Protein AF-A0A961UM59-F1 (afdb_monomer_lite)

Structure (mmCIF, N/CA/C/O backbone):
data_AF-A0A961UM59-F1
#
_entry.id   AF-A0A961UM59-F1
#
loop_
_atom_site.group_PDB
_atom_site.id
_atom_site.type_symbol
_atom_site.label_atom_id
_atom_site.label_alt_id
_atom_site.label_comp_id
_atom_site.label_asym_id
_atom_site.label_entity_id
_atom_site.label_seq_id
_atom_site.pdbx_PDB_ins_code
_atom_site.Cartn_x
_atom_site.Cartn_y
_atom_site.Cartn_z
_atom_site.occupancy
_atom_site.B_iso_or_equiv
_atom_site.auth_seq_id
_atom_site.aut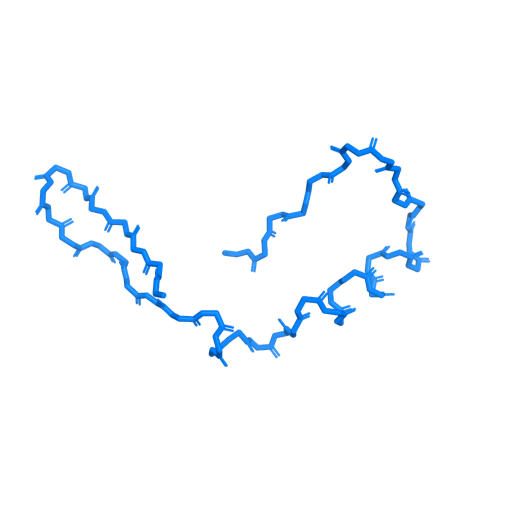h_comp_id
_atom_site.auth_asym_id
_atom_site.auth_atom_id
_atom_site.pdbx_PDB_model_num
ATOM 1 N N . ALA A 1 1 ? 0.049 -1.130 -10.762 1.00 86.06 1 ALA A N 1
ATOM 2 C CA . ALA A 1 1 ? 1.439 -1.625 -10.812 1.00 86.06 1 ALA A CA 1
ATOM 3 C C . ALA A 1 1 ? 2.335 -0.583 -10.161 1.00 86.06 1 ALA A C 1
ATOM 5 O O . ALA A 1 1 ? 2.100 0.599 -10.371 1.00 86.06 1 ALA A O 1
ATOM 6 N N . MET A 1 2 ? 3.294 -1.020 -9.354 1.00 96.06 2 MET A N 1
ATOM 7 C CA . MET A 1 2 ? 4.262 -0.193 -8.633 1.00 96.06 2 MET A CA 1
ATOM 8 C C . MET A 1 2 ? 5.661 -0.587 -9.099 1.00 96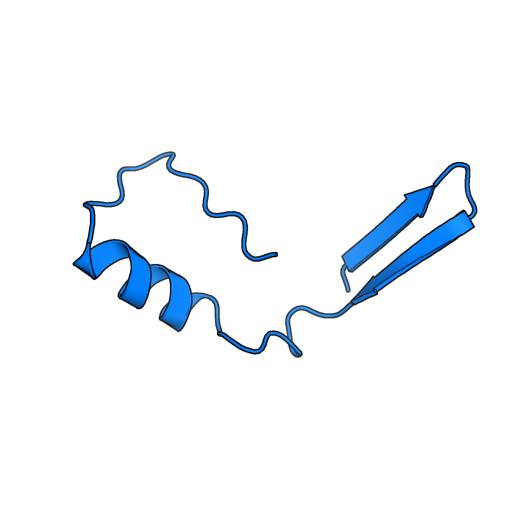.06 2 MET A C 1
ATOM 10 O O . MET A 1 2 ? 5.896 -1.761 -9.394 1.00 96.06 2 MET A O 1
ATOM 14 N N . TYR A 1 3 ? 6.575 0.370 -9.205 1.00 97.69 3 TYR A N 1
ATOM 15 C CA . TYR A 1 3 ? 7.942 0.089 -9.613 1.00 97.69 3 TYR A CA 1
ATOM 16 C C . TYR A 1 3 ? 8.941 1.090 -9.061 1.00 97.69 3 TYR A C 1
ATOM 18 O O . TYR A 1 3 ? 8.572 2.199 -8.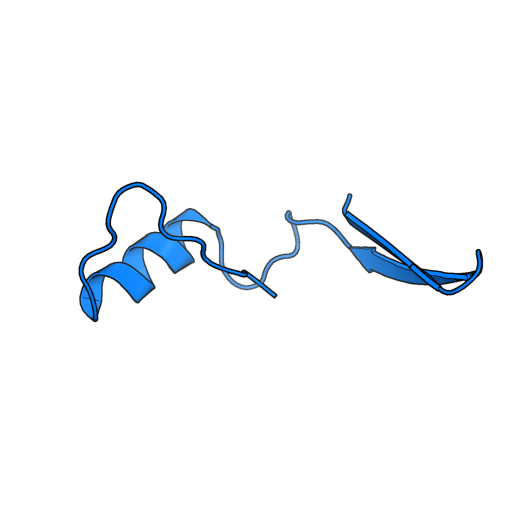680 1.00 97.69 3 TYR A O 1
ATOM 26 N N . LEU A 1 4 ? 10.205 0.676 -9.070 1.00 98.06 4 LEU A N 1
ATOM 27 C CA . LEU A 1 4 ? 11.347 1.496 -8.707 1.00 98.06 4 LEU A CA 1
ATOM 28 C C . LEU A 1 4 ? 12.459 1.288 -9.731 1.00 98.06 4 LEU A C 1
ATOM 30 O O . LEU A 1 4 ? 12.870 0.151 -9.994 1.00 98.06 4 LEU A O 1
ATOM 34 N N . ASP A 1 5 ? 12.945 2.402 -10.272 1.00 98.50 5 ASP A N 1
ATOM 35 C CA . ASP A 1 5 ? 14.092 2.459 -11.169 1.00 98.50 5 ASP A CA 1
ATOM 36 C C . ASP A 1 5 ? 15.264 3.129 -10.439 1.00 98.50 5 ASP A C 1
ATOM 38 O O . ASP A 1 5 ? 15.112 4.206 -9.864 1.00 98.50 5 ASP A O 1
ATOM 42 N N . LEU A 1 6 ? 16.441 2.505 -10.476 1.00 98.44 6 LEU A N 1
ATOM 43 C CA . LEU A 1 6 ? 17.689 3.076 -9.979 1.00 98.44 6 LEU A CA 1
ATOM 44 C C . LEU A 1 6 ? 18.543 3.474 -11.180 1.00 98.44 6 LEU A C 1
ATOM 46 O O . LEU A 1 6 ? 19.007 2.612 -11.924 1.00 98.44 6 LEU A O 1
ATOM 50 N N . ASN A 1 7 ? 18.738 4.780 -11.377 1.00 98.25 7 ASN A N 1
ATOM 51 C CA . ASN A 1 7 ? 19.507 5.331 -12.501 1.00 98.25 7 ASN A CA 1
ATOM 52 C C . ASN A 1 7 ? 19.016 4.825 -13.872 1.00 98.25 7 ASN A C 1
ATOM 54 O O . ASN A 1 7 ? 19.810 4.504 -14.752 1.00 98.25 7 ASN A O 1
ATOM 58 N N . GLY A 1 8 ? 17.696 4.709 -14.036 1.00 97.69 8 GLY A N 1
ATOM 59 C CA . GLY A 1 8 ? 17.071 4.212 -15.266 1.00 97.69 8 GLY A CA 1
ATOM 60 C C . GLY A 1 8 ? 17.026 2.686 -15.403 1.00 97.69 8 GLY A C 1
ATOM 61 O O . GLY A 1 8 ? 16.443 2.196 -16.366 1.00 97.69 8 GLY A O 1
ATOM 62 N N . ALA A 1 9 ? 17.581 1.924 -14.454 1.00 98.19 9 ALA A N 1
ATOM 63 C CA . ALA A 1 9 ? 17.489 0.466 -14.430 1.00 98.19 9 ALA A CA 1
ATOM 64 C C . ALA A 1 9 ? 16.382 -0.012 -13.474 1.00 98.19 9 ALA A C 1
ATOM 66 O O . ALA A 1 9 ? 16.370 0.349 -12.297 1.00 98.19 9 ALA A O 1
ATOM 67 N N . ARG A 1 10 ? 15.469 -0.858 -13.969 1.00 98.00 10 ARG A N 1
ATOM 68 C CA . ARG A 1 10 ? 14.354 -1.427 -13.194 1.00 98.00 10 ARG A CA 1
ATOM 69 C C . ARG A 1 10 ? 14.859 -2.364 -12.101 1.00 98.00 10 ARG A C 1
ATOM 71 O O . ARG A 1 10 ? 15.354 -3.443 -12.408 1.00 98.00 10 ARG A O 1
ATOM 78 N N . MET A 1 11 ? 14.662 -1.976 -10.841 1.00 98.38 11 MET A N 1
ATOM 79 C CA . MET A 1 11 ? 15.052 -2.776 -9.671 1.00 98.38 11 MET A CA 1
ATOM 80 C C . MET A 1 11 ? 13.861 -3.454 -8.995 1.00 98.38 11 MET A C 1
ATOM 82 O O . MET A 1 11 ? 14.001 -4.551 -8.462 1.00 98.38 11 MET A O 1
ATOM 86 N N . GLN A 1 12 ? 12.679 -2.828 -9.020 1.00 98.12 12 GLN A N 1
ATOM 87 C CA . GLN A 1 12 ? 11.465 -3.407 -8.437 1.00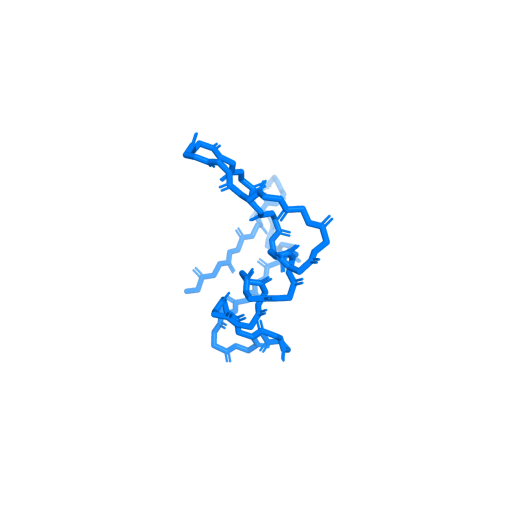 98.12 12 GLN A CA 1
ATOM 88 C C . GLN A 1 12 ? 10.274 -3.232 -9.372 1.00 98.12 12 GLN A C 1
ATOM 90 O O . GLN A 1 12 ? 10.083 -2.169 -9.959 1.00 98.12 12 GLN A O 1
ATOM 95 N N . TYR A 1 13 ? 9.446 -4.267 -9.482 1.00 97.81 13 TYR A N 1
ATOM 96 C CA . TYR A 1 13 ? 8.161 -4.228 -10.170 1.00 97.81 13 TYR A CA 1
ATOM 97 C C . TYR A 1 13 ? 7.172 -5.125 -9.430 1.00 97.81 13 TYR A C 1
ATOM 99 O O . TYR A 1 13 ? 7.458 -6.295 -9.191 1.00 97.81 13 TYR A O 1
ATOM 107 N N . GLY A 1 14 ? 6.014 -4.583 -9.071 1.00 97.00 14 GLY A N 1
ATOM 108 C CA . GLY A 1 14 ? 5.028 -5.290 -8.266 1.00 97.00 14 GLY A CA 1
ATOM 109 C C . GLY A 1 14 ? 3.597 -4.825 -8.504 1.00 97.00 14 GLY A C 1
ATOM 110 O O . GLY A 1 14 ? 3.320 -3.831 -9.186 1.00 97.00 14 GLY A O 1
ATOM 111 N N . ASN A 1 15 ? 2.658 -5.567 -7.927 1.00 97.44 15 ASN A N 1
ATOM 112 C CA . ASN A 1 15 ? 1.237 -5.256 -7.971 1.00 97.44 15 ASN A CA 1
ATOM 113 C C . ASN A 1 15 ? 0.640 -5.406 -6.569 1.00 97.44 15 A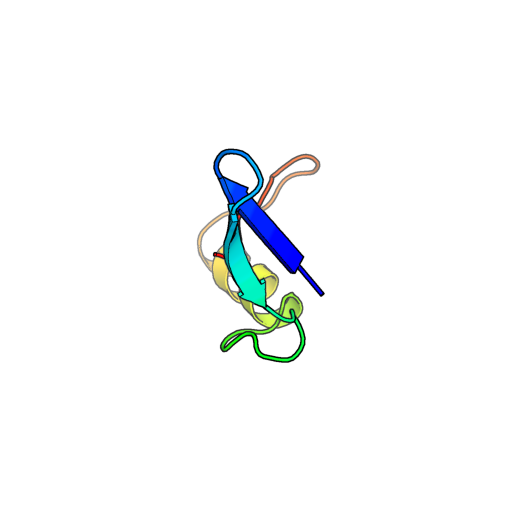SN A C 1
ATOM 115 O O . ASN A 1 15 ? 0.873 -6.412 -5.906 1.00 97.44 15 ASN A O 1
ATOM 119 N N . THR A 1 16 ? -0.151 -4.424 -6.141 1.00 96.75 16 THR A N 1
ATOM 120 C CA . THR A 1 1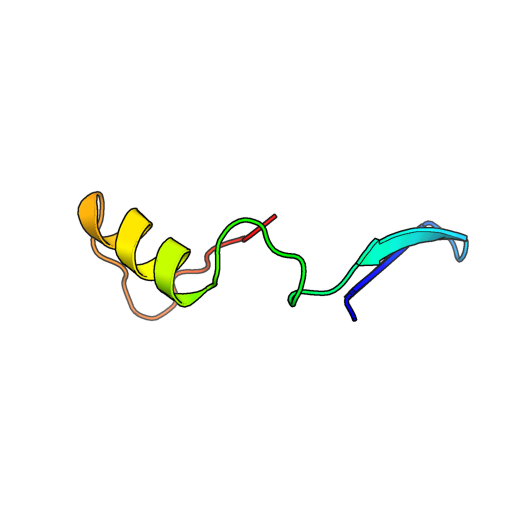6 ? -0.839 -4.437 -4.845 1.00 96.75 16 THR A CA 1
ATOM 121 C C . THR A 1 16 ? -1.859 -5.574 -4.726 1.00 96.75 16 THR A C 1
ATOM 123 O O . THR A 1 16 ? -2.161 -6.006 -3.620 1.00 96.75 16 THR A O 1
ATOM 126 N N . ALA A 1 17 ? -2.335 -6.129 -5.845 1.00 96.69 17 ALA A N 1
ATOM 127 C CA . ALA A 1 17 ? -3.162 -7.337 -5.863 1.00 96.69 17 ALA A CA 1
ATOM 128 C C . ALA A 1 17 ? -2.435 -8.580 -5.314 1.00 96.69 17 ALA A C 1
ATOM 130 O O . ALA A 1 17 ? -3.090 -9.519 -4.878 1.00 96.69 17 ALA A O 1
ATOM 131 N N . ASN A 1 18 ? -1.098 -8.573 -5.308 1.00 96.69 18 ASN A N 1
ATOM 132 C CA . ASN A 1 18 ? -0.275 -9.678 -4.813 1.00 96.69 18 ASN A CA 1
ATOM 133 C C . ASN A 1 18 ? 0.191 -9.467 -3.360 1.00 96.69 18 ASN A C 1
ATOM 135 O O . ASN A 1 18 ? 1.062 -10.199 -2.891 1.00 96.69 18 ASN A O 1
ATOM 139 N N . MET A 1 19 ? -0.323 -8.454 -2.651 1.00 97.81 19 MET A N 1
ATOM 140 C CA . MET A 1 19 ? 0.013 -8.250 -1.241 1.00 97.81 19 MET A CA 1
ATOM 141 C C . MET A 1 19 ? -0.428 -9.458 -0.409 1.00 97.81 19 MET A C 1
ATOM 143 O O . MET A 1 19 ? -1.567 -9.906 -0.508 1.00 97.81 19 MET A O 1
ATOM 147 N N . ILE A 1 20 ? 0.461 -9.942 0.462 1.00 98.19 20 ILE A N 1
ATOM 148 C CA . ILE A 1 20 ? 0.156 -11.035 1.401 1.00 98.19 20 ILE A CA 1
ATOM 149 C C . ILE A 1 20 ? -0.964 -10.615 2.365 1.00 98.19 20 ILE A C 1
ATOM 151 O O . ILE A 1 20 ? -1.848 -11.406 2.689 1.00 98.19 20 ILE A O 1
ATOM 155 N N . PHE A 1 21 ? -0.944 -9.351 2.797 1.00 98.19 21 PHE A N 1
ATOM 156 C CA . PHE A 1 21 ? -1.954 -8.756 3.664 1.00 98.19 21 PHE A CA 1
ATOM 157 C C . PHE A 1 21 ? -2.670 -7.627 2.933 1.00 98.19 21 PHE A C 1
ATOM 159 O O . PHE A 1 21 ? -2.033 -6.709 2.424 1.00 98.19 21 PHE A O 1
ATOM 166 N N . SER A 1 22 ? -3.998 -7.668 2.897 1.00 98.06 22 SER A N 1
ATOM 167 C CA . SER A 1 22 ? -4.786 -6.614 2.260 1.00 98.06 22 SER A CA 1
ATOM 168 C C . SER A 1 22 ? -4.752 -5.315 3.074 1.00 98.06 22 SER A C 1
ATOM 170 O O . SER A 1 22 ? -4.583 -5.331 4.294 1.00 98.06 22 SER A O 1
ATOM 172 N N . VAL A 1 23 ? -4.976 -4.174 2.415 1.00 97.88 23 VAL A N 1
ATOM 173 C CA . VAL A 1 23 ? -5.049 -2.864 3.090 1.00 97.88 23 VAL A CA 1
ATOM 174 C C . VAL A 1 23 ? -6.058 -2.861 4.255 1.00 97.88 23 VAL A C 1
ATOM 176 O O . VAL A 1 23 ? -5.673 -2.438 5.346 1.00 97.88 23 VAL A O 1
ATOM 179 N N . PRO A 1 24 ? -7.295 -3.394 4.116 1.00 98.38 24 PRO A N 1
ATOM 180 C CA . PRO A 1 24 ? -8.226 -3.479 5.243 1.00 98.38 24 PRO A CA 1
ATOM 181 C C . PRO A 1 24 ? -7.695 -4.309 6.417 1.00 98.38 24 PRO A C 1
ATOM 183 O O . PRO A 1 24 ? -7.905 -3.936 7.570 1.00 98.38 24 PRO A O 1
ATOM 186 N N . TYR A 1 25 ? -6.985 -5.412 6.142 1.00 98.50 25 TYR A N 1
ATOM 187 C CA . TYR A 1 25 ? -6.386 -6.238 7.191 1.00 98.50 25 TYR A CA 1
ATOM 188 C C . TYR A 1 25 ? -5.306 -5.471 7.958 1.00 98.50 25 TYR A C 1
ATOM 190 O O . TYR A 1 25 ? -5.300 -5.498 9.186 1.00 98.50 25 TYR A O 1
ATOM 198 N N . ILE A 1 26 ? -4.422 -4.760 7.253 1.00 98.56 26 ILE A N 1
ATOM 199 C CA . ILE A 1 26 ? -3.338 -3.983 7.870 1.00 98.56 26 ILE A CA 1
ATOM 200 C C . ILE A 1 26 ? -3.913 -2.896 8.787 1.00 98.56 26 ILE A C 1
ATOM 202 O O . ILE A 1 26 ? -3.513 -2.817 9.947 1.00 98.56 26 ILE A O 1
ATOM 206 N N . VAL A 1 27 ? -4.889 -2.115 8.307 1.00 98.38 27 VAL A N 1
ATOM 207 C CA . VAL A 1 27 ? -5.550 -1.071 9.113 1.00 98.38 27 VAL A CA 1
ATOM 208 C C . VAL A 1 27 ? -6.171 -1.677 10.373 1.00 98.38 27 VAL A C 1
ATOM 210 O O . VAL A 1 27 ? -5.904 -1.200 11.474 1.00 98.38 27 VAL A O 1
ATOM 213 N N . ALA A 1 28 ? -6.932 -2.768 10.225 1.00 98.50 28 ALA A N 1
ATOM 214 C CA . ALA A 1 28 ? -7.604 -3.433 11.340 1.00 98.50 28 ALA A CA 1
ATOM 215 C C . ALA A 1 28 ? -6.638 -4.093 12.336 1.00 98.50 28 ALA A C 1
ATOM 217 O O . ALA A 1 28 ? -6.967 -4.228 13.514 1.00 98.50 28 ALA A O 1
ATOM 218 N N . TYR A 1 29 ? -5.475 -4.560 11.877 1.00 98.44 29 TYR A N 1
ATOM 219 C CA . TYR A 1 29 ? -4.469 -5.170 12.739 1.00 98.44 29 TYR A CA 1
ATOM 220 C C . TYR A 1 29 ? -3.734 -4.109 13.555 1.00 98.44 29 TYR A C 1
ATOM 222 O O . TYR A 1 29 ? -3.656 -4.220 14.776 1.00 98.44 29 TYR A O 1
ATOM 230 N N . VAL A 1 30 ? -3.245 -3.055 12.897 1.00 98.12 30 VAL A N 1
ATOM 231 C CA . VAL A 1 30 ? -2.499 -1.968 13.545 1.00 98.12 30 VAL A CA 1
ATOM 232 C C . VAL A 1 30 ? -3.369 -1.235 14.570 1.00 98.12 30 VAL A C 1
ATOM 234 O O . VAL A 1 30 ? -2.915 -0.983 15.688 1.00 98.12 30 VAL A O 1
ATOM 237 N N . SER A 1 31 ? -4.643 -0.982 14.246 1.00 98.19 31 SER A N 1
ATOM 238 C CA . SER A 1 31 ? -5.569 -0.258 15.127 1.00 98.19 31 SER A CA 1
ATOM 239 C C . SER A 1 31 ? -5.911 -0.986 16.437 1.00 98.19 31 SER A C 1
ATOM 241 O O . SER A 1 31 ? -6.561 -0.412 17.305 1.00 98.19 31 SER A O 1
ATOM 243 N N . ARG A 1 32 ? -5.518 -2.259 16.597 1.00 98.38 32 ARG A N 1
ATOM 244 C CA . ARG A 1 32 ? -5.664 -3.003 17.866 1.00 98.38 32 ARG A CA 1
ATOM 245 C C . ARG A 1 32 ? -4.616 -2.614 18.901 1.00 98.38 32 ARG A C 1
ATOM 247 O O . ARG A 1 32 ? -4.838 -2.829 20.087 1.00 98.38 32 ARG A O 1
ATOM 254 N N . PHE A 1 33 ? -3.477 -2.098 18.450 1.00 97.81 33 PHE A N 1
ATOM 255 C CA . PHE A 1 33 ? -2.321 -1.823 19.303 1.00 97.81 33 PHE A CA 1
ATOM 256 C C . PHE A 1 33 ? -2.093 -0.327 19.514 1.00 97.81 33 PHE A C 1
ATOM 258 O O . PHE A 1 33 ? -1.480 0.059 20.505 1.00 97.81 33 PHE A O 1
ATOM 265 N N . MET A 1 34 ? -2.600 0.515 18.612 1.00 96.00 34 MET A N 1
ATOM 266 C CA . MET A 1 34 ? -2.577 1.968 18.751 1.00 96.00 34 MET A CA 1
ATOM 267 C C . MET A 1 34 ? -3.777 2.616 18.065 1.00 96.00 34 MET A C 1
ATOM 269 O O . MET A 1 34 ? -4.305 2.089 17.087 1.00 96.00 34 MET A O 1
ATOM 273 N N . SER A 1 35 ? -4.188 3.783 18.559 1.00 97.94 35 SER A N 1
ATOM 274 C CA . SER A 1 35 ? -5.169 4.622 17.871 1.00 97.94 35 SER A CA 1
ATOM 275 C C . SER A 1 35 ? -4.538 5.233 16.625 1.00 97.94 35 SER A C 1
ATOM 277 O O . SER A 1 35 ? -3.518 5.904 16.733 1.00 97.94 35 SER A O 1
ATOM 279 N N . LEU A 1 36 ? -5.168 5.034 15.467 1.00 98.12 36 LEU A N 1
ATOM 280 C CA . LEU A 1 36 ? -4.808 5.741 14.240 1.00 98.12 36 LEU A CA 1
ATOM 281 C C . LEU A 1 36 ? -5.486 7.111 14.230 1.00 98.12 36 LEU A C 1
ATOM 283 O O . LEU A 1 36 ? -6.703 7.208 14.412 1.00 98.12 36 LEU A O 1
ATOM 287 N N . LEU A 1 37 ? -4.702 8.158 14.016 1.00 98.12 37 LEU A N 1
ATOM 288 C CA . LEU A 1 37 ? -5.161 9.537 13.943 1.00 98.12 37 LEU A CA 1
ATOM 289 C C . LEU A 1 37 ? -5.186 10.027 12.487 1.00 98.12 37 LEU A C 1
ATOM 291 O O . LEU A 1 37 ? -4.450 9.521 11.634 1.00 98.12 37 LEU A O 1
ATOM 295 N N . PRO A 1 38 ? -6.028 11.025 12.161 1.00 98.12 38 PRO A N 1
ATOM 296 C CA . PRO A 1 38 ? -5.996 11.653 10.847 1.00 98.12 38 PRO A CA 1
ATOM 297 C C . PRO A 1 38 ? -4.600 12.203 10.532 1.00 98.12 38 PRO A C 1
ATOM 299 O O . PRO A 1 38 ? -4.067 13.018 11.280 1.00 98.12 38 PRO A O 1
ATOM 302 N N . GLY A 1 39 ? -4.035 11.771 9.405 1.00 97.62 39 GLY A N 1
ATOM 303 C CA . GLY A 1 39 ? -2.682 12.139 8.981 1.00 97.62 39 GLY A CA 1
ATOM 304 C C . GLY A 1 39 ? -1.625 11.059 9.222 1.00 97.62 39 GLY A C 1
ATOM 305 O O . GLY A 1 39 ? -0.532 11.182 8.673 1.00 97.62 39 GLY A O 1
ATOM 306 N N . ASP A 1 40 ? -1.945 9.989 9.957 1.00 98.12 40 ASP A N 1
ATOM 307 C CA . ASP A 1 40 ? -1.032 8.857 10.122 1.00 98.12 40 ASP A CA 1
ATOM 308 C C . ASP A 1 40 ? -0.782 8.138 8.787 1.00 98.12 40 ASP A C 1
ATOM 310 O O . ASP A 1 40 ? -1.693 7.925 7.981 1.00 98.12 40 ASP A O 1
ATOM 314 N N . VAL A 1 41 ? 0.472 7.729 8.567 1.00 97.56 41 VAL A N 1
ATOM 315 C CA . VAL A 1 41 ? 0.918 7.047 7.344 1.00 97.56 41 VAL A CA 1
ATOM 316 C C . VAL A 1 41 ? 1.424 5.649 7.681 1.00 97.56 41 VAL A C 1
ATOM 318 O O . VAL A 1 41 ? 2.332 5.483 8.493 1.00 97.56 41 VAL A O 1
ATOM 321 N N . ILE A 1 42 ? 0.868 4.639 7.007 1.00 97.56 42 ILE A N 1
ATOM 322 C CA . ILE A 1 42 ? 1.304 3.242 7.108 1.00 97.56 42 ILE A CA 1
ATOM 323 C C . ILE A 1 42 ? 2.051 2.862 5.828 1.00 97.56 42 ILE A C 1
ATOM 325 O O . ILE A 1 42 ? 1.472 2.876 4.742 1.00 97.56 42 ILE A O 1
ATOM 329 N N . VAL A 1 43 ? 3.324 2.483 5.957 1.00 97.06 43 VAL A N 1
ATOM 330 C CA . VAL A 1 43 ? 4.116 1.930 4.849 1.00 97.06 43 VAL A CA 1
ATOM 331 C C . VAL A 1 43 ? 3.893 0.420 4.800 1.00 97.06 43 VAL A C 1
ATOM 333 O O . VAL A 1 43 ? 4.219 -0.294 5.745 1.00 97.06 43 VAL A O 1
ATOM 336 N N . THR A 1 44 ? 3.303 -0.066 3.709 1.00 96.25 44 THR A N 1
ATOM 337 C CA . THR A 1 44 ? 2.809 -1.450 3.578 1.00 96.25 44 THR A CA 1
ATOM 338 C C . THR A 1 44 ? 3.837 -2.441 3.025 1.00 96.25 44 THR A C 1
ATOM 340 O O . THR A 1 44 ? 3.459 -3.546 2.631 1.00 96.25 44 THR A O 1
ATOM 343 N N . GLY A 1 45 ? 5.112 -2.045 3.004 1.00 92.94 45 GLY A N 1
ATOM 344 C CA . GLY A 1 45 ? 6.191 -2.746 2.304 1.00 92.94 45 GLY A CA 1
ATOM 345 C C . GLY A 1 45 ? 6.383 -2.283 0.869 1.00 92.94 45 GLY A C 1
ATOM 346 O O . GLY A 1 45 ? 5.428 -1.710 0.293 1.00 92.94 45 GLY A O 1
#

Secondary structure (DSSP, 8-state):
-EEEEETTEEEEEE-GGG-SS-HHHHHHHHTTTS---TT------

Sequence (45 aa):
AMYLDLNGARMQYGNTANMIFSVPYIVAYVSRFMSLLPGDVIVTG

Foldseek 3Di:
DDWDADVNHTDDDDDLVPQPAHPVRVVVVVCVPDPDDPPDDDDSD

pLDDT: mean 97.44, std 1.97, range [86.06, 98.56]

Radius of gyration: 14.11 Å; chains: 1; bounding box: 28×23×35 Å